Protein AF-A0A1Q7QAJ1-F1 (afdb_monomer_lite)

Radius of gyration: 21.51 Å; chains: 1; bounding box: 58×42×49 Å

Sequence (139 aa):
MSATATLAPTVADSIVSSRLLIMQSKRLLLASVERRFRLHGEDSLRERSDHLRHETARAHQTYRSAVLTWGRSTSHEFRIMVYGSLVNMAEHLVLDLRRTIGGLPSGDQFEMATDVEMLEGFIEEWRRNTRPIATSAVA

Foldseek 3Di:
DDDPPPPDQDPLNVQLVVLVVQLVVLVVVLVVLVVVCVVPVDPVSVVVNVVSVVVNVVSVVSSLVSCCPRNDPPDLVSLLSVLVVLLVVLVVVLVVLVVCLVVDDPVVNVVSVVVSVVSVVSSVVSVVSNDPPPPPPDD

Secondary structure (DSSP, 8-state):
------PPPPHHHHHHHHHHHHHHHHHHHHHHHHHHHHHH--HHHHHHHHHHHHHHHHHHHHHHHHHHHHS-TTSHHHHHHHHHHHHHHHHHHHHHHHHHHTTS-HHHHHHHHHHHHHHHHHHHHHHHHHS--------

Structure (mmCIF, N/CA/C/O backbone):
data_AF-A0A1Q7QAJ1-F1
#
_entry.id   AF-A0A1Q7QAJ1-F1
#
loop_
_atom_site.group_PDB
_atom_site.id
_atom_site.type_symbol
_atom_site.label_atom_id
_atom_site.label_alt_id
_atom_site.label_comp_id
_atom_site.label_asym_id
_atom_site.label_entity_id
_atom_site.label_seq_id
_atom_site.pdbx_PDB_ins_code
_atom_site.Cartn_x
_atom_site.Cartn_y
_atom_site.Cartn_z
_atom_site.occupancy
_atom_site.B_iso_or_equiv
_atom_site.auth_seq_id
_atom_site.auth_comp_id
_atom_site.auth_asym_id
_atom_site.auth_atom_id
_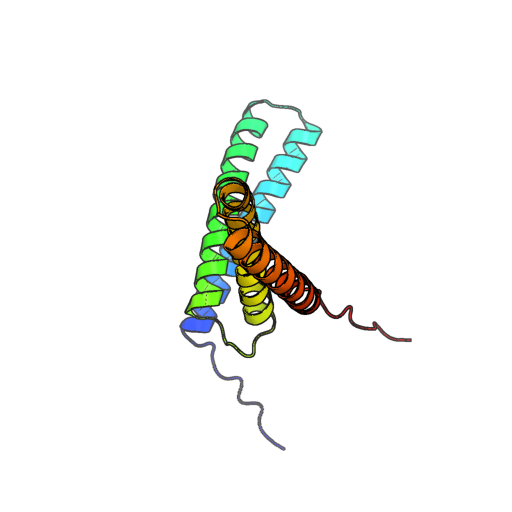atom_site.pdbx_PDB_model_num
ATOM 1 N N . MET A 1 1 ? 32.024 -23.678 21.973 1.00 36.03 1 MET A N 1
ATOM 2 C CA . MET A 1 1 ? 32.039 -23.504 20.504 1.00 36.03 1 MET A CA 1
ATOM 3 C C . MET A 1 1 ? 30.691 -23.967 19.976 1.00 36.03 1 MET A C 1
ATOM 5 O O . MET A 1 1 ? 30.515 -25.156 19.751 1.00 36.03 1 MET A O 1
ATOM 9 N N . SER A 1 2 ? 29.710 -23.067 19.890 1.00 37.16 2 SER A N 1
ATOM 10 C CA . SER A 1 2 ? 28.372 -23.416 19.398 1.00 37.16 2 SER A CA 1
ATOM 11 C C . SER A 1 2 ? 28.328 -23.194 17.895 1.00 37.16 2 SER A C 1
ATOM 13 O O . SER A 1 2 ? 28.546 -22.078 17.428 1.00 37.16 2 SER A O 1
ATOM 15 N N . ALA A 1 3 ? 28.100 -24.272 17.150 1.00 43.91 3 ALA A N 1
ATOM 16 C CA . ALA A 1 3 ? 27.944 -24.243 15.709 1.00 43.91 3 ALA A CA 1
ATOM 17 C C . ALA A 1 3 ? 26.763 -23.335 15.336 1.00 43.91 3 ALA A C 1
ATOM 19 O O . ALA A 1 3 ? 25.622 -23.589 15.721 1.00 43.91 3 ALA A O 1
ATOM 20 N N . THR A 1 4 ? 27.032 -22.274 14.580 1.00 46.28 4 THR A N 1
ATOM 21 C CA . THR A 1 4 ? 26.007 -21.533 13.847 1.00 46.28 4 THR A CA 1
ATOM 22 C C . THR A 1 4 ? 25.452 -22.460 12.776 1.00 46.28 4 THR A C 1
ATOM 24 O O . THR A 1 4 ? 25.986 -22.534 11.671 1.00 46.28 4 THR A O 1
ATOM 27 N N . ALA A 1 5 ? 24.406 -23.212 13.115 1.00 50.41 5 ALA A N 1
ATOM 28 C CA . ALA A 1 5 ? 23.600 -23.905 12.129 1.00 50.41 5 ALA A CA 1
ATOM 29 C C . ALA A 1 5 ? 22.981 -22.837 11.223 1.00 50.41 5 ALA A C 1
ATOM 31 O O . ALA A 1 5 ? 22.031 -22.151 11.603 1.00 50.41 5 ALA A O 1
ATOM 32 N N . THR A 1 6 ? 23.558 -22.647 10.040 1.00 52.91 6 THR A N 1
ATOM 33 C CA . THR A 1 6 ? 22.937 -21.874 8.970 1.00 52.91 6 THR A CA 1
ATOM 34 C C . THR A 1 6 ? 21.710 -22.665 8.529 1.00 52.91 6 THR A C 1
ATOM 36 O O . THR A 1 6 ? 21.792 -23.546 7.679 1.00 52.91 6 THR A O 1
ATOM 39 N N . LEU A 1 7 ? 20.583 -22.432 9.204 1.00 64.38 7 LEU A N 1
ATOM 40 C CA . LEU A 1 7 ? 19.303 -23.031 8.849 1.00 64.38 7 LEU A CA 1
ATOM 41 C C . LEU A 1 7 ? 19.000 -22.644 7.401 1.00 64.38 7 LEU A C 1
ATOM 43 O O . LEU A 1 7 ? 18.987 -21.457 7.066 1.00 64.38 7 LEU A O 1
ATOM 47 N N . ALA A 1 8 ? 18.796 -23.650 6.551 1.00 69.94 8 ALA A N 1
ATOM 48 C CA . ALA A 1 8 ? 18.384 -23.445 5.171 1.00 69.94 8 ALA A CA 1
ATOM 49 C C . ALA A 1 8 ? 17.138 -22.535 5.122 1.00 69.94 8 ALA A C 1
ATOM 51 O O . ALA A 1 8 ? 16.284 -22.625 6.014 1.00 69.94 8 ALA A O 1
ATOM 52 N N . PRO A 1 9 ? 17.025 -21.651 4.113 1.00 74.94 9 PRO A N 1
ATOM 53 C CA . PRO A 1 9 ? 15.889 -20.749 4.005 1.00 74.94 9 PRO A CA 1
ATOM 54 C C . PRO A 1 9 ? 14.599 -21.559 3.912 1.00 74.94 9 PRO A C 1
ATOM 56 O O . PRO A 1 9 ? 14.497 -22.519 3.146 1.00 74.94 9 PRO A O 1
ATOM 59 N N . THR A 1 10 ? 13.600 -21.171 4.699 1.00 87.31 10 THR A N 1
ATOM 60 C CA . THR A 1 10 ? 12.285 -21.803 4.616 1.00 87.31 10 THR A CA 1
ATOM 61 C C . THR A 1 10 ? 11.618 -21.452 3.282 1.00 87.31 10 THR A C 1
ATOM 63 O O . THR A 1 10 ? 11.997 -20.493 2.597 1.00 87.31 10 THR A O 1
ATOM 66 N N . VAL A 1 11 ? 10.574 -22.199 2.911 1.00 89.88 11 VAL A N 1
ATOM 67 C CA . VAL A 1 11 ? 9.726 -21.848 1.757 1.00 89.88 11 VAL A CA 1
ATOM 68 C C . VAL A 1 11 ? 9.175 -20.423 1.912 1.00 89.88 11 VAL A C 1
ATOM 70 O O . VAL A 1 11 ? 9.168 -19.661 0.949 1.00 89.88 11 VAL A O 1
ATOM 73 N N . ALA A 1 12 ? 8.807 -20.030 3.136 1.00 89.12 12 ALA A N 1
ATOM 74 C CA . ALA A 1 12 ? 8.346 -18.682 3.461 1.00 89.12 12 ALA A CA 1
ATOM 75 C C . ALA A 1 12 ? 9.419 -17.611 3.180 1.00 89.12 12 ALA A C 1
ATOM 77 O O . ALA A 1 12 ? 9.147 -16.637 2.475 1.00 89.12 12 ALA A O 1
ATOM 78 N N . ASP A 1 13 ? 10.657 -17.828 3.642 1.00 88.06 13 ASP A N 1
ATOM 79 C CA . ASP A 1 13 ? 11.775 -16.903 3.395 1.00 88.06 13 ASP A CA 1
ATOM 80 C C . ASP A 1 13 ? 12.078 -16.778 1.891 1.00 88.06 13 ASP A C 1
ATOM 82 O O . ASP A 1 13 ? 12.377 -15.689 1.391 1.00 88.06 13 ASP A O 1
ATOM 86 N N . SER A 1 14 ? 11.949 -17.884 1.152 1.00 92.44 14 SER A N 1
ATOM 87 C CA . SER A 1 14 ? 12.145 -17.928 -0.301 1.00 92.44 14 SER A CA 1
ATOM 88 C C . SER A 1 14 ? 11.059 -17.157 -1.055 1.00 92.44 14 SER A C 1
ATOM 90 O O . SER A 1 14 ? 11.370 -16.440 -2.010 1.00 92.44 14 SER A O 1
ATOM 92 N N . ILE A 1 15 ? 9.796 -17.243 -0.620 1.00 93.50 15 ILE A N 1
ATOM 93 C CA . ILE A 1 15 ? 8.682 -16.468 -1.188 1.00 93.50 15 ILE A CA 1
ATOM 94 C C . ILE A 1 15 ? 8.937 -14.973 -0.999 1.00 93.50 15 ILE A C 1
ATOM 96 O O . ILE A 1 15 ? 8.912 -14.223 -1.979 1.00 93.50 15 ILE A O 1
ATOM 100 N N . VAL A 1 16 ? 9.218 -14.539 0.234 1.00 93.19 16 VAL A N 1
ATOM 101 C CA . VAL A 1 16 ? 9.455 -13.121 0.552 1.00 93.19 16 VAL A CA 1
ATOM 102 C C . VAL A 1 16 ? 10.644 -12.585 -0.246 1.00 93.19 16 VAL A C 1
ATOM 104 O O . VAL A 1 16 ? 10.513 -11.575 -0.942 1.00 93.19 16 VAL A O 1
ATOM 107 N N . SER A 1 17 ? 11.762 -13.316 -0.247 1.00 93.06 17 SER A N 1
ATOM 108 C CA . SER A 1 17 ? 12.981 -12.938 -0.972 1.00 93.06 17 SER A CA 1
ATOM 109 C C . SER A 1 17 ? 12.758 -12.854 -2.485 1.00 93.06 17 SER A C 1
ATOM 111 O O . SER A 1 17 ? 13.186 -11.899 -3.131 1.00 93.06 17 SER A O 1
ATOM 113 N N . SER A 1 18 ? 12.017 -13.800 -3.067 1.00 96.25 18 SER A N 1
ATOM 114 C CA . SER A 1 18 ? 11.682 -13.770 -4.496 1.00 96.25 18 SER A CA 1
ATOM 115 C C . SER A 1 18 ? 10.837 -12.545 -4.859 1.00 96.25 18 SER A C 1
ATOM 117 O O . SER A 1 18 ? 11.077 -11.903 -5.883 1.00 96.25 18 SER A O 1
ATOM 119 N N . ARG A 1 19 ? 9.856 -12.173 -4.024 1.00 95.88 19 ARG A N 1
ATOM 120 C CA . ARG A 1 19 ? 9.033 -10.973 -4.259 1.00 95.88 19 ARG A CA 1
ATOM 121 C C . ARG A 1 19 ? 9.823 -9.678 -4.084 1.00 95.88 19 ARG A C 1
ATOM 123 O O . ARG A 1 19 ? 9.620 -8.753 -4.871 1.00 95.88 19 ARG A O 1
ATOM 130 N N . LEU A 1 20 ? 10.749 -9.637 -3.126 1.00 94.88 20 LEU A N 1
ATOM 131 C CA . LEU A 1 20 ? 11.687 -8.529 -2.947 1.00 94.88 20 LEU A CA 1
ATOM 132 C C . LEU A 1 20 ? 12.523 -8.304 -4.214 1.00 94.88 20 LEU A C 1
ATOM 134 O O . LEU A 1 20 ? 12.562 -7.185 -4.727 1.00 94.88 20 LEU A O 1
ATOM 138 N N . LEU A 1 21 ? 13.118 -9.366 -4.765 1.00 97.25 2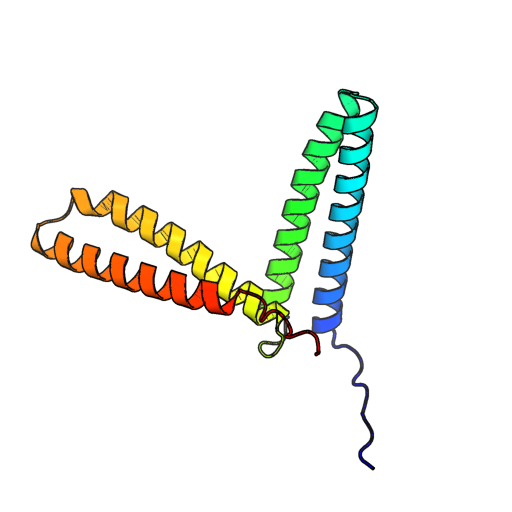1 LEU A N 1
ATOM 139 C CA . LEU A 1 21 ? 13.935 -9.291 -5.982 1.00 97.25 21 LEU A CA 1
ATOM 140 C C . LEU A 1 21 ? 13.136 -8.803 -7.197 1.00 97.25 21 LEU A C 1
ATOM 142 O O . LEU A 1 21 ? 13.612 -7.950 -7.946 1.00 97.25 21 LEU A O 1
ATOM 146 N N . ILE A 1 22 ? 11.902 -9.285 -7.377 1.00 97.62 22 ILE A N 1
ATOM 147 C CA . ILE A 1 22 ? 11.020 -8.822 -8.462 1.00 97.62 22 ILE A CA 1
ATOM 148 C C . ILE A 1 22 ? 10.731 -7.322 -8.319 1.00 97.62 22 ILE A C 1
ATOM 150 O O . ILE A 1 22 ? 10.848 -6.571 -9.289 1.00 97.62 22 ILE A O 1
ATOM 154 N N . MET A 1 23 ? 10.387 -6.866 -7.113 1.00 97.38 23 MET A N 1
ATOM 155 C CA . MET A 1 23 ? 10.118 -5.452 -6.842 1.00 97.38 23 MET A CA 1
ATOM 156 C C . MET A 1 23 ? 11.358 -4.580 -7.081 1.00 97.38 23 MET A C 1
ATOM 158 O O . MET A 1 23 ? 11.255 -3.541 -7.736 1.00 97.38 23 MET A O 1
ATOM 162 N N . GLN A 1 24 ? 12.539 -5.017 -6.636 1.00 97.06 24 GLN A N 1
ATOM 163 C CA . GLN A 1 24 ? 13.802 -4.316 -6.887 1.00 97.06 24 GLN A CA 1
ATOM 164 C C . GLN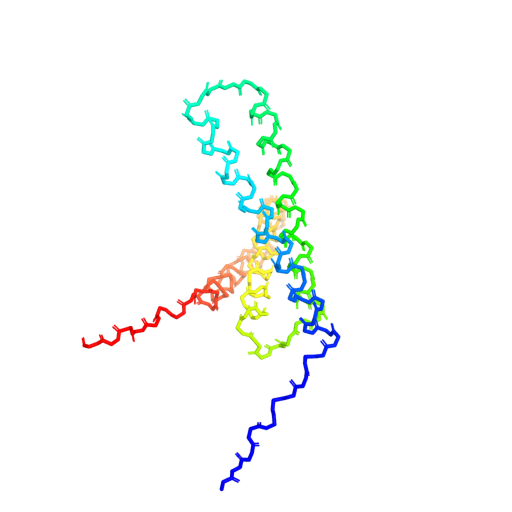 A 1 24 ? 14.143 -4.255 -8.382 1.00 97.06 24 GLN A C 1
ATOM 166 O O . GLN A 1 24 ? 14.514 -3.192 -8.879 1.00 97.06 24 GLN A O 1
ATOM 171 N N . SER A 1 25 ? 13.947 -5.350 -9.121 1.00 98.12 25 SER A N 1
ATOM 172 C CA . SER A 1 25 ? 14.142 -5.393 -10.575 1.00 98.12 25 SER A CA 1
ATOM 173 C C . SER A 1 25 ? 13.246 -4.381 -11.298 1.00 98.12 25 SER A C 1
ATOM 175 O O . SER A 1 25 ? 13.733 -3.593 -12.110 1.00 98.12 25 SER A O 1
ATOM 177 N N . LYS A 1 26 ? 11.953 -4.319 -10.951 1.00 98.00 26 LYS A N 1
ATOM 178 C CA . LYS A 1 26 ? 11.013 -3.346 -11.535 1.00 98.00 26 LYS A CA 1
ATOM 179 C C . LYS A 1 26 ? 11.407 -1.898 -11.228 1.00 98.00 26 LYS A C 1
ATOM 181 O O . LYS A 1 26 ? 11.411 -1.074 -12.140 1.00 98.00 26 LYS A O 1
ATOM 186 N N . ARG A 1 27 ? 11.845 -1.604 -9.997 1.00 96.69 27 ARG A N 1
ATOM 187 C CA . ARG A 1 27 ? 12.370 -0.275 -9.623 1.00 96.69 27 ARG A CA 1
ATOM 188 C C . ARG A 1 27 ? 13.591 0.126 -10.448 1.00 96.69 27 ARG A C 1
ATOM 190 O O . ARG A 1 27 ? 13.675 1.271 -10.882 1.00 96.69 27 ARG A O 1
ATOM 197 N N . LEU A 1 28 ? 14.523 -0.800 -10.676 1.00 97.81 28 LEU A N 1
ATOM 198 C CA . LEU A 1 28 ? 15.708 -0.546 -11.501 1.00 97.81 28 LEU A CA 1
ATOM 199 C C . LEU A 1 28 ? 15.331 -0.268 -12.961 1.00 97.81 28 LEU A C 1
ATOM 201 O O . LEU A 1 28 ? 15.863 0.664 -13.566 1.00 97.81 28 LEU A O 1
ATOM 205 N N . LEU A 1 29 ? 14.387 -1.032 -13.519 1.00 96.94 29 LEU A N 1
ATOM 206 C CA . LEU A 1 29 ? 13.878 -0.804 -14.873 1.00 96.94 29 LEU A CA 1
ATOM 207 C C . LEU A 1 29 ? 13.199 0.563 -15.003 1.00 96.94 29 LEU A C 1
ATOM 209 O O . LEU A 1 29 ? 13.494 1.289 -15.954 1.00 96.94 29 LEU A O 1
ATOM 213 N N . LEU A 1 30 ? 12.352 0.938 -14.040 1.00 96.88 30 LEU A N 1
ATOM 214 C CA . LEU A 1 30 ? 11.713 2.253 -14.003 1.00 96.88 30 LEU A CA 1
ATOM 215 C C . LEU A 1 30 ? 12.756 3.374 -13.952 1.00 96.88 30 LEU A C 1
ATOM 217 O O . LEU A 1 30 ? 12.745 4.253 -14.807 1.00 96.88 30 LEU A O 1
ATOM 221 N N . ALA A 1 31 ? 13.709 3.303 -13.019 1.00 95.81 31 ALA A N 1
ATOM 222 C CA . ALA A 1 31 ? 14.757 4.313 -12.879 1.00 95.81 31 ALA A CA 1
ATOM 223 C C . ALA A 1 31 ? 15.602 4.462 -14.157 1.00 95.81 31 ALA A C 1
ATOM 225 O O . ALA A 1 31 ? 15.989 5.572 -14.531 1.00 95.81 31 ALA A O 1
ATOM 226 N N . SER A 1 32 ? 15.869 3.350 -14.848 1.00 95.56 32 SER A N 1
ATOM 227 C CA . SER A 1 32 ? 16.572 3.341 -16.132 1.00 95.56 32 SER A CA 1
ATOM 228 C C . SER A 1 32 ? 15.774 4.055 -17.228 1.00 95.56 32 SER A C 1
ATOM 230 O O . SER A 1 32 ? 16.322 4.912 -17.924 1.00 95.56 32 SER A O 1
ATOM 232 N N . VAL A 1 33 ? 14.476 3.763 -17.360 1.00 94.75 33 VAL A N 1
ATOM 233 C CA . VAL A 1 33 ? 13.605 4.410 -18.357 1.00 94.75 33 VAL A CA 1
ATOM 234 C C . VAL A 1 33 ? 13.399 5.887 -18.041 1.00 94.75 33 VAL A C 1
ATOM 236 O O . VAL A 1 33 ? 13.561 6.715 -18.932 1.00 94.75 33 VAL A O 1
ATOM 239 N N . GLU A 1 34 ? 13.147 6.248 -16.785 1.00 93.81 34 GLU A N 1
ATOM 240 C CA . GLU A 1 34 ? 13.017 7.648 -16.369 1.00 93.81 34 GLU A CA 1
ATOM 241 C C . GLU A 1 34 ? 14.300 8.438 -16.629 1.00 93.81 34 GLU A C 1
ATOM 243 O O . GLU A 1 34 ? 14.247 9.587 -17.069 1.00 93.81 34 GLU A O 1
ATOM 248 N N . ARG A 1 35 ? 15.472 7.828 -16.408 1.00 93.69 35 ARG A N 1
ATOM 249 C CA . ARG A 1 35 ? 16.754 8.450 -16.752 1.00 93.69 35 ARG A CA 1
ATOM 250 C C . ARG A 1 35 ? 16.876 8.694 -18.252 1.00 93.69 35 ARG A C 1
ATOM 252 O O . ARG A 1 35 ? 17.307 9.776 -18.634 1.00 93.69 35 ARG A O 1
ATOM 259 N N . ARG A 1 36 ? 16.511 7.724 -19.092 1.00 92.50 36 ARG A N 1
ATOM 260 C CA . ARG A 1 36 ? 16.546 7.885 -20.556 1.00 92.50 36 ARG A CA 1
ATOM 261 C C . ARG A 1 36 ? 15.555 8.941 -21.031 1.00 92.50 36 ARG A C 1
ATOM 263 O O . ARG A 1 36 ? 15.926 9.770 -21.851 1.00 92.50 36 ARG A O 1
ATOM 270 N N . PHE A 1 37 ? 14.348 8.963 -20.470 1.00 91.25 37 PHE A N 1
ATOM 271 C CA . PHE A 1 37 ? 13.347 9.982 -20.777 1.00 91.25 37 PHE A CA 1
ATOM 272 C C . PHE A 1 37 ? 13.869 11.389 -20.473 1.00 91.25 37 PHE A C 1
ATOM 274 O O . PHE A 1 37 ? 13.781 12.263 -21.324 1.00 91.25 37 PHE A O 1
ATOM 281 N N . ARG A 1 38 ? 14.511 11.594 -19.312 1.00 89.75 38 ARG A N 1
ATOM 282 C CA . ARG A 1 38 ? 15.135 12.887 -18.972 1.00 89.75 38 ARG A CA 1
ATOM 283 C C . ARG A 1 38 ? 16.232 13.325 -19.948 1.00 89.75 38 ARG A C 1
ATOM 285 O O . ARG A 1 38 ? 16.479 14.518 -20.052 1.00 89.75 38 ARG A O 1
ATOM 292 N N . LEU A 1 39 ? 16.912 12.384 -20.605 1.00 91.31 39 LEU A N 1
ATOM 293 C CA . LEU A 1 39 ? 18.019 12.678 -21.520 1.00 91.31 39 LEU A CA 1
ATOM 294 C C . LEU A 1 39 ? 17.567 12.889 -22.970 1.00 91.31 39 LEU A C 1
ATOM 296 O O . LEU A 1 39 ? 18.186 13.680 -23.673 1.00 91.31 39 LEU A O 1
ATOM 300 N N . HIS A 1 40 ? 16.526 12.183 -23.416 1.00 88.00 40 HIS A N 1
ATOM 301 C CA . HIS A 1 40 ? 16.135 12.141 -24.831 1.00 88.00 40 HIS A CA 1
ATOM 302 C C . HIS A 1 40 ? 14.733 12.699 -25.116 1.00 88.00 40 HIS A C 1
ATOM 304 O O . HIS A 1 40 ? 14.449 13.043 -26.256 1.00 88.00 40 HIS A O 1
ATOM 310 N N . GLY A 1 41 ? 13.865 12.829 -24.107 1.00 80.81 41 GLY A N 1
ATOM 311 C CA . GLY A 1 41 ? 12.568 13.508 -24.226 1.00 80.81 41 GLY A CA 1
ATOM 312 C C . GLY A 1 41 ? 11.516 12.817 -25.104 1.00 80.81 41 GLY A C 1
ATOM 313 O O . GLY A 1 41 ? 10.531 13.452 -25.454 1.00 80.81 41 GLY A O 1
ATOM 314 N N . GLU A 1 42 ? 11.701 11.547 -25.469 1.00 87.06 42 GLU A N 1
ATOM 315 C CA . GLU A 1 42 ? 10.795 10.834 -26.382 1.00 87.06 42 GLU A CA 1
ATOM 316 C C . GLU A 1 42 ? 9.460 10.441 -25.717 1.00 87.06 42 GLU A C 1
ATOM 318 O O . GLU A 1 42 ? 9.445 9.861 -24.627 1.00 87.06 42 GLU A O 1
ATOM 323 N N . ASP A 1 43 ? 8.335 10.663 -26.405 1.00 82.50 43 ASP A N 1
ATOM 324 C CA . ASP A 1 43 ? 6.991 10.319 -25.905 1.00 82.50 43 ASP A CA 1
ATOM 325 C C . ASP A 1 43 ? 6.802 8.809 -25.667 1.00 82.50 43 ASP A C 1
ATOM 327 O O . ASP A 1 43 ? 6.160 8.400 -24.698 1.00 82.50 43 ASP A O 1
ATOM 331 N N . SER A 1 44 ? 7.455 7.959 -26.465 1.00 87.06 44 SER A N 1
ATOM 332 C CA . SER A 1 44 ? 7.457 6.498 -26.275 1.00 87.06 44 SER A CA 1
ATOM 333 C C . SER A 1 44 ? 8.057 6.077 -24.921 1.00 87.06 44 SER A C 1
ATOM 335 O O . SER A 1 44 ? 7.646 5.082 -24.314 1.00 87.06 44 SER A O 1
ATOM 337 N N . LEU A 1 45 ? 9.019 6.849 -24.400 1.00 88.94 45 LEU A N 1
ATOM 338 C CA . LEU A 1 45 ? 9.623 6.622 -23.089 1.00 88.94 45 LEU A CA 1
ATOM 339 C C . LEU A 1 45 ? 8.709 7.096 -21.958 1.00 88.94 45 LEU A C 1
ATOM 341 O O . LEU A 1 45 ? 8.775 6.532 -20.863 1.00 88.94 45 LEU A O 1
ATOM 345 N N . ARG A 1 46 ? 7.844 8.085 -22.212 1.00 89.25 46 ARG A N 1
ATOM 346 C CA . ARG A 1 46 ? 6.835 8.547 -21.253 1.00 89.25 46 ARG A CA 1
ATOM 347 C C . ARG A 1 46 ? 5.800 7.462 -20.988 1.00 89.25 46 ARG A C 1
ATOM 349 O O . ARG A 1 46 ? 5.646 7.054 -19.840 1.00 89.25 46 ARG A O 1
ATOM 356 N N . GLU A 1 47 ? 5.181 6.928 -22.038 1.00 91.38 47 GLU A N 1
ATOM 357 C CA . GLU A 1 47 ? 4.201 5.838 -21.921 1.00 91.38 47 GLU A CA 1
ATOM 358 C C . GLU A 1 47 ? 4.810 4.605 -21.242 1.00 91.38 47 GLU A C 1
ATOM 360 O O . GLU A 1 47 ? 4.222 4.006 -20.337 1.00 91.38 47 GLU A O 1
ATOM 365 N N . ARG A 1 48 ? 6.048 4.258 -21.615 1.00 92.00 48 ARG A N 1
ATOM 366 C CA . ARG A 1 48 ? 6.785 3.155 -20.991 1.00 92.00 48 ARG A CA 1
ATOM 367 C C . ARG A 1 48 ? 7.091 3.407 -19.515 1.00 92.00 48 ARG A C 1
ATOM 369 O O . ARG A 1 48 ? 7.033 2.470 -18.719 1.00 92.00 48 ARG A O 1
ATOM 376 N N . SER A 1 49 ? 7.438 4.639 -19.148 1.00 93.94 49 SER A N 1
ATOM 377 C CA . SER A 1 49 ? 7.652 5.037 -17.755 1.00 93.94 49 SER A CA 1
ATOM 378 C C . SER A 1 49 ? 6.368 4.874 -16.947 1.00 93.94 49 SER A C 1
ATOM 380 O O . SER A 1 49 ? 6.381 4.236 -15.895 1.00 93.94 49 SER A O 1
ATOM 382 N N . ASP A 1 50 ? 5.240 5.351 -17.472 1.00 93.62 50 ASP A N 1
ATOM 383 C CA . ASP A 1 50 ? 3.947 5.239 -16.801 1.00 93.62 50 ASP A CA 1
ATOM 384 C C . ASP A 1 50 ? 3.523 3.777 -16.635 1.00 93.62 50 ASP A C 1
ATOM 386 O O . ASP A 1 50 ? 3.111 3.378 -15.544 1.00 93.62 50 ASP A O 1
ATOM 390 N N . HIS A 1 51 ? 3.723 2.928 -17.646 1.00 95.06 51 HIS A N 1
ATOM 391 C CA . HIS A 1 51 ? 3.518 1.486 -17.502 1.00 95.06 51 HIS A CA 1
ATOM 392 C C . HIS A 1 51 ? 4.395 0.884 -16.389 1.00 95.06 51 HIS A C 1
ATOM 394 O O . HIS A 1 51 ? 3.894 0.193 -15.498 1.00 95.06 51 HIS A O 1
ATOM 400 N N . LEU A 1 52 ? 5.696 1.193 -16.381 1.00 95.69 52 LEU A N 1
ATOM 401 C CA . LEU A 1 52 ? 6.633 0.691 -15.372 1.00 95.69 52 LEU A CA 1
ATOM 402 C C . LEU A 1 52 ? 6.331 1.207 -13.960 1.00 95.69 52 LEU A C 1
ATOM 404 O O . LEU A 1 52 ? 6.601 0.491 -12.993 1.00 95.69 52 LEU A O 1
ATOM 408 N N . ARG A 1 53 ? 5.743 2.400 -13.809 1.00 95.88 53 ARG A N 1
ATOM 409 C CA . ARG A 1 53 ? 5.244 2.900 -12.516 1.00 95.88 53 ARG A CA 1
ATOM 410 C C . ARG A 1 53 ? 4.134 2.009 -11.977 1.00 95.88 53 ARG A C 1
ATOM 412 O O . ARG A 1 53 ? 4.219 1.577 -10.828 1.00 95.88 53 ARG A O 1
ATOM 419 N N . HIS A 1 54 ? 3.155 1.659 -12.812 1.00 97.06 54 HIS A N 1
ATOM 420 C CA . HIS A 1 54 ? 2.078 0.741 -12.430 1.00 97.06 54 HIS A CA 1
ATOM 421 C C . HIS A 1 54 ? 2.613 -0.656 -12.089 1.00 97.06 54 HIS A C 1
ATOM 423 O O . HIS A 1 54 ? 2.234 -1.233 -11.067 1.00 97.06 54 HIS A O 1
ATOM 429 N N . GLU A 1 55 ? 3.529 -1.197 -12.897 1.00 97.25 55 GLU A N 1
ATOM 430 C CA . GLU A 1 55 ? 4.155 -2.494 -12.615 1.00 97.25 55 GLU A CA 1
ATOM 431 C C . GLU A 1 55 ? 4.964 -2.479 -11.313 1.00 97.25 55 GLU A C 1
ATOM 433 O O . GLU A 1 55 ? 4.893 -3.425 -10.526 1.00 97.25 55 GLU A O 1
ATOM 438 N N . THR A 1 56 ? 5.708 -1.402 -11.058 1.00 96.81 56 THR A N 1
ATOM 439 C CA . THR A 1 56 ? 6.495 -1.229 -9.832 1.00 96.81 56 THR A CA 1
ATOM 440 C C . THR A 1 56 ? 5.589 -1.128 -8.609 1.00 96.81 56 THR A C 1
ATOM 442 O O . THR A 1 56 ? 5.851 -1.794 -7.607 1.00 96.81 56 THR A O 1
ATOM 445 N N . ALA A 1 57 ? 4.495 -0.366 -8.694 1.00 95.69 57 ALA A N 1
ATOM 446 C CA . ALA A 1 57 ? 3.503 -0.265 -7.625 1.00 95.69 57 ALA A CA 1
ATOM 447 C C . ALA A 1 57 ? 2.865 -1.630 -7.320 1.00 95.69 57 ALA A C 1
ATOM 449 O O . ALA A 1 57 ? 2.806 -2.048 -6.162 1.00 95.69 57 ALA A O 1
ATOM 450 N N . ARG A 1 58 ? 2.477 -2.386 -8.356 1.00 97.00 58 ARG A N 1
ATOM 451 C CA . ARG A 1 58 ? 1.939 -3.748 -8.207 1.00 97.00 58 ARG A CA 1
ATOM 452 C C . ARG A 1 58 ? 2.956 -4.707 -7.584 1.00 97.00 58 ARG A C 1
ATOM 454 O O . ARG A 1 58 ? 2.601 -5.487 -6.698 1.00 97.00 58 ARG A O 1
ATOM 461 N N . ALA A 1 59 ? 4.214 -4.660 -8.023 1.00 96.50 59 ALA A N 1
ATOM 462 C CA . ALA A 1 59 ? 5.279 -5.496 -7.475 1.00 96.50 59 ALA A CA 1
ATOM 463 C C . ALA A 1 59 ? 5.554 -5.158 -6.002 1.00 96.50 59 ALA A C 1
ATOM 465 O O . ALA A 1 59 ? 5.701 -6.065 -5.184 1.00 96.50 59 ALA A O 1
ATOM 466 N N . HIS A 1 60 ? 5.547 -3.870 -5.649 1.00 94.94 60 HIS A N 1
ATOM 467 C CA . HIS A 1 60 ? 5.678 -3.417 -4.268 1.00 94.94 60 HIS A CA 1
ATOM 468 C C . HIS A 1 60 ? 4.526 -3.911 -3.390 1.00 94.94 60 HIS A C 1
ATOM 470 O O . HIS A 1 60 ? 4.779 -4.473 -2.326 1.00 94.94 60 HIS A O 1
ATOM 476 N N . GLN A 1 61 ? 3.282 -3.806 -3.863 1.00 94.38 61 GLN A N 1
ATOM 477 C CA . GLN A 1 61 ? 2.117 -4.321 -3.141 1.00 94.38 61 GLN A CA 1
ATOM 478 C C . GLN A 1 61 ? 2.177 -5.843 -2.950 1.00 94.38 61 GLN A C 1
ATOM 480 O O . GLN A 1 61 ? 1.889 -6.348 -1.866 1.00 94.38 61 GLN A O 1
ATOM 485 N N . THR A 1 62 ? 2.600 -6.580 -3.980 1.00 95.94 62 THR A N 1
ATOM 486 C CA . THR A 1 62 ? 2.753 -8.044 -3.915 1.00 95.94 62 THR A CA 1
ATOM 487 C C . THR A 1 62 ? 3.815 -8.447 -2.895 1.00 95.94 62 THR A C 1
ATOM 489 O O . THR A 1 62 ? 3.621 -9.384 -2.124 1.00 95.94 62 THR A O 1
ATOM 492 N N . TYR A 1 63 ? 4.937 -7.729 -2.868 1.00 94.81 63 TYR A N 1
ATOM 493 C CA . TY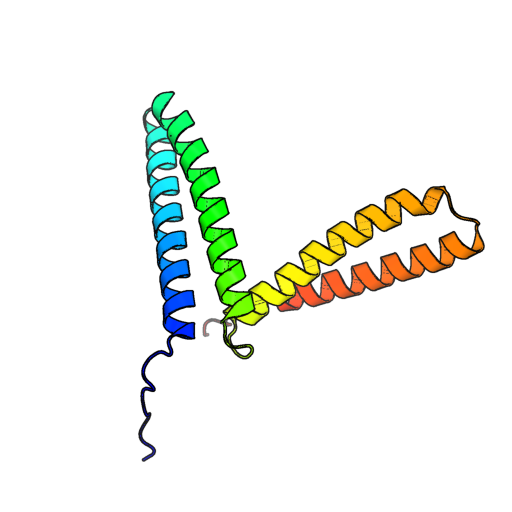R A 1 63 ? 5.989 -7.932 -1.882 1.00 94.81 63 TYR A CA 1
ATOM 494 C C . TYR A 1 63 ? 5.516 -7.607 -0.462 1.00 94.81 63 TYR A C 1
ATOM 496 O O . TYR A 1 63 ? 5.677 -8.441 0.424 1.00 94.81 63 TYR A O 1
ATOM 504 N N . ARG A 1 64 ? 4.851 -6.466 -0.250 1.00 93.56 64 ARG A N 1
ATOM 505 C CA . ARG A 1 64 ? 4.266 -6.106 1.050 1.00 93.56 64 ARG A CA 1
ATOM 506 C C . ARG A 1 64 ? 3.301 -7.177 1.553 1.00 93.56 64 ARG A C 1
ATOM 508 O O . ARG A 1 64 ? 3.402 -7.588 2.702 1.00 93.56 64 ARG A O 1
ATOM 515 N N . SER A 1 65 ? 2.407 -7.664 0.692 1.00 94.25 65 SER A N 1
ATOM 516 C CA . SER A 1 65 ? 1.499 -8.765 1.032 1.00 94.25 65 SER A CA 1
ATOM 517 C C . SER A 1 65 ? 2.266 -10.033 1.412 1.00 94.25 65 SER A C 1
ATOM 519 O O . SER A 1 65 ? 1.960 -10.637 2.435 1.00 94.25 65 SER A O 1
ATOM 521 N N . ALA A 1 66 ? 3.308 -10.401 0.662 1.00 93.75 66 ALA A N 1
ATOM 522 C CA . ALA A 1 66 ? 4.137 -11.555 0.996 1.00 93.75 66 ALA A CA 1
ATOM 523 C C . ALA A 1 66 ? 4.828 -11.404 2.361 1.00 93.75 66 ALA A C 1
ATOM 525 O O . ALA A 1 66 ? 4.819 -12.353 3.139 1.00 93.75 66 ALA A O 1
ATOM 526 N N . VAL A 1 67 ? 5.371 -10.223 2.678 1.00 94.06 67 VAL A N 1
ATOM 527 C CA . VAL A 1 67 ? 5.968 -9.937 3.993 1.00 94.06 67 VAL A CA 1
ATOM 528 C C . VAL A 1 67 ? 4.929 -10.075 5.101 1.00 94.06 67 VAL A C 1
ATOM 530 O O . VAL A 1 67 ? 5.194 -10.743 6.090 1.00 94.06 67 VAL A O 1
ATOM 533 N N . LEU A 1 68 ? 3.738 -9.497 4.947 1.00 92.69 68 LEU A N 1
ATOM 534 C CA . LEU A 1 68 ? 2.705 -9.550 5.986 1.00 92.69 68 LEU A CA 1
ATOM 535 C C . LEU A 1 68 ? 2.126 -10.957 6.191 1.00 92.69 68 LEU A C 1
ATOM 537 O O . LEU A 1 68 ? 1.721 -11.286 7.301 1.00 92.69 68 LEU A O 1
ATOM 541 N N . THR A 1 69 ? 2.089 -11.788 5.148 1.00 93.81 69 THR A N 1
ATOM 542 C CA . THR A 1 69 ? 1.535 -13.149 5.229 1.00 93.81 69 THR A CA 1
ATOM 543 C C . THR A 1 69 ? 2.576 -14.198 5.633 1.00 93.81 69 THR A C 1
ATOM 545 O O . THR A 1 69 ? 2.247 -15.122 6.369 1.00 93.81 69 THR A O 1
ATOM 548 N N . TRP A 1 70 ? 3.819 -14.081 5.159 1.00 92.38 70 TRP A N 1
ATOM 549 C CA . TRP A 1 70 ? 4.854 -15.120 5.301 1.00 92.38 70 TRP A CA 1
ATOM 550 C C . TRP A 1 70 ? 6.113 -14.637 6.030 1.00 92.38 70 TRP A C 1
ATOM 552 O O . TRP A 1 70 ? 7.000 -15.437 6.324 1.00 92.38 70 TRP A O 1
ATOM 562 N N . GLY A 1 71 ? 6.235 -13.337 6.296 1.00 89.00 71 GLY A N 1
ATOM 563 C CA . GLY A 1 71 ? 7.394 -12.762 6.965 1.00 89.00 71 GLY A CA 1
ATOM 564 C C . GLY A 1 71 ? 7.456 -13.129 8.445 1.00 89.00 71 GLY A C 1
ATOM 565 O O . GLY A 1 71 ? 6.450 -13.357 9.115 1.00 89.00 71 GLY A O 1
ATOM 566 N N . ARG A 1 72 ? 8.675 -13.161 8.983 1.00 88.75 72 ARG A N 1
ATOM 567 C CA . ARG A 1 72 ? 8.906 -13.432 10.405 1.00 88.75 72 ARG A CA 1
ATOM 568 C C . ARG A 1 72 ? 8.557 -12.191 11.221 1.00 88.75 72 ARG A C 1
ATOM 570 O O . ARG A 1 72 ? 9.134 -11.132 10.972 1.00 88.75 72 ARG A O 1
ATOM 577 N N . SER A 1 73 ? 7.709 -12.328 12.238 1.00 85.88 73 SER A N 1
ATOM 578 C CA . SER A 1 73 ? 7.271 -11.207 13.090 1.00 85.88 73 SER A CA 1
ATOM 579 C C . SER A 1 73 ? 8.413 -10.491 13.819 1.00 85.88 73 SER A C 1
ATOM 581 O O . SER A 1 73 ? 8.342 -9.294 14.090 1.00 85.88 73 SER A O 1
ATOM 583 N N . THR A 1 74 ? 9.504 -11.208 14.088 1.00 85.38 74 THR A N 1
ATOM 584 C CA . THR A 1 74 ? 10.725 -10.670 14.699 1.00 85.38 74 THR A CA 1
ATOM 585 C C . THR A 1 74 ? 11.584 -9.863 13.721 1.00 85.38 74 THR A C 1
ATOM 587 O O . THR A 1 74 ? 12.418 -9.056 14.149 1.00 85.38 74 THR A O 1
ATOM 590 N N . SER A 1 75 ? 11.388 -10.034 12.408 1.00 85.75 75 SER A N 1
ATOM 591 C CA . SER A 1 75 ? 12.163 -9.312 11.400 1.00 85.75 75 SER A CA 1
ATOM 592 C C . SER A 1 75 ? 11.839 -7.817 11.419 1.00 85.75 75 SER A C 1
ATOM 594 O O . SER A 1 75 ? 10.712 -7.385 11.674 1.00 85.75 75 SER A O 1
ATOM 596 N N . HIS A 1 76 ? 12.861 -6.999 11.178 1.00 86.19 76 HIS A N 1
ATOM 597 C CA . HIS A 1 76 ? 12.698 -5.548 11.110 1.00 86.19 76 HIS A CA 1
ATOM 598 C C . HIS A 1 76 ? 11.790 -5.137 9.941 1.00 86.19 76 HIS A C 1
ATOM 600 O O . HIS A 1 76 ? 10.909 -4.298 10.101 1.00 86.19 76 HIS A O 1
ATOM 606 N N . GLU A 1 77 ? 11.961 -5.797 8.798 1.00 86.19 77 GLU A N 1
ATOM 607 C CA . GLU A 1 77 ? 11.165 -5.607 7.587 1.00 86.19 77 GLU A CA 1
ATOM 608 C C . GLU A 1 77 ? 9.668 -5.846 7.824 1.00 86.19 77 GLU A C 1
ATOM 610 O O . GLU A 1 77 ? 8.847 -4.999 7.472 1.00 86.19 77 GLU A O 1
ATOM 615 N N . PHE A 1 78 ? 9.311 -6.949 8.491 1.00 88.75 78 PHE A N 1
ATOM 616 C CA . PHE A 1 78 ? 7.926 -7.224 8.870 1.00 88.75 78 PHE A CA 1
ATOM 617 C C . PHE A 1 78 ? 7.357 -6.123 9.761 1.00 88.75 78 PHE A C 1
ATOM 619 O O . PHE A 1 78 ? 6.275 -5.608 9.486 1.00 88.75 78 PHE A O 1
ATOM 626 N N . ARG A 1 79 ? 8.098 -5.714 10.799 1.00 89.06 79 ARG A N 1
ATOM 627 C CA . ARG A 1 79 ? 7.654 -4.663 11.725 1.00 89.06 79 ARG A CA 1
ATOM 628 C C . ARG A 1 79 ? 7.404 -3.337 11.010 1.00 89.06 79 ARG A C 1
ATOM 630 O O . ARG A 1 79 ? 6.355 -2.739 11.227 1.00 89.06 79 ARG A O 1
ATOM 637 N N . ILE A 1 80 ? 8.304 -2.915 10.118 1.00 89.62 80 ILE A N 1
ATOM 638 C CA . ILE A 1 80 ? 8.105 -1.707 9.300 1.00 89.62 80 ILE A CA 1
ATOM 639 C C . ILE A 1 80 ? 6.822 -1.824 8.468 1.00 89.62 80 ILE A C 1
ATOM 641 O O . ILE A 1 80 ? 6.013 -0.896 8.457 1.00 89.62 80 ILE A O 1
ATOM 645 N N . MET A 1 81 ? 6.609 -2.960 7.795 1.00 89.88 81 MET A N 1
ATOM 646 C CA . MET A 1 81 ? 5.426 -3.162 6.953 1.00 89.88 81 MET A CA 1
ATOM 647 C C . MET A 1 81 ? 4.127 -3.184 7.762 1.00 89.88 81 MET A C 1
ATOM 649 O O . MET A 1 81 ? 3.116 -2.652 7.299 1.00 89.88 81 MET A O 1
ATOM 653 N N . VAL A 1 82 ? 4.134 -3.764 8.964 1.00 90.69 82 VAL A N 1
ATOM 654 C CA . VAL A 1 82 ? 2.970 -3.780 9.861 1.00 90.69 82 VAL A CA 1
ATOM 655 C C . VAL A 1 82 ? 2.652 -2.378 10.359 1.00 90.69 82 VAL A C 1
ATOM 657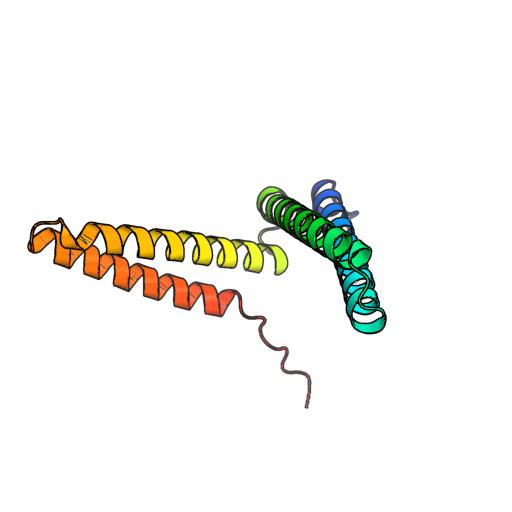 O O . VAL A 1 82 ? 1.539 -1.910 10.132 1.00 90.69 82 VAL A O 1
ATOM 660 N N . TYR A 1 83 ? 3.612 -1.674 10.964 1.00 88.56 83 TYR A N 1
ATOM 661 C CA . TYR A 1 83 ? 3.360 -0.329 11.488 1.00 88.56 83 TYR A CA 1
ATOM 662 C C . TYR A 1 83 ? 2.965 0.648 10.377 1.00 88.56 83 TYR A C 1
ATOM 664 O O . TYR A 1 83 ? 2.012 1.401 10.544 1.00 88.56 83 TYR A O 1
ATOM 672 N N . GLY A 1 84 ? 3.591 0.570 9.199 1.00 89.12 84 GLY A N 1
ATOM 673 C CA . GLY A 1 84 ? 3.165 1.355 8.039 1.00 89.12 84 GLY A CA 1
ATOM 674 C C . GLY A 1 84 ? 1.763 0.986 7.528 1.00 89.12 84 GLY A C 1
ATOM 675 O O . GLY A 1 84 ? 1.075 1.821 6.950 1.00 89.12 84 GLY A O 1
ATOM 676 N N . SER A 1 85 ? 1.302 -0.253 7.731 1.00 89.25 85 SER A N 1
ATOM 677 C CA . SER A 1 85 ? -0.086 -0.647 7.430 1.00 89.25 85 SER A CA 1
ATOM 678 C C . SER A 1 85 ? -1.073 -0.079 8.430 1.00 89.25 85 SER A C 1
ATOM 680 O O . SER A 1 85 ? -2.106 0.434 8.011 1.00 89.25 85 SER A O 1
ATOM 682 N N . LEU A 1 86 ? -0.740 -0.124 9.718 1.00 91.06 86 LEU A N 1
ATOM 683 C CA . LEU A 1 86 ? -1.563 0.453 10.777 1.00 91.06 86 LEU A CA 1
ATOM 684 C C . LEU A 1 86 ? -1.711 1.967 10.606 1.00 91.06 86 LEU A C 1
ATOM 686 O O . LEU A 1 86 ? -2.834 2.457 10.624 1.00 91.06 86 LEU A O 1
ATOM 690 N N . VAL A 1 87 ? -0.611 2.677 10.330 1.00 92.31 87 VAL A N 1
ATOM 691 C CA . VAL A 1 87 ? -0.625 4.120 10.029 1.00 92.31 87 VAL A CA 1
ATOM 692 C C . VAL A 1 87 ? -1.556 4.422 8.859 1.00 92.31 87 VAL A C 1
ATOM 694 O O . VAL A 1 87 ? -2.473 5.220 9.012 1.00 92.31 87 VAL A O 1
ATOM 697 N N . ASN A 1 88 ? -1.384 3.738 7.723 1.00 91.25 88 ASN A N 1
ATOM 698 C CA . ASN A 1 88 ? -2.226 3.981 6.553 1.00 91.25 88 ASN A CA 1
ATOM 699 C C . ASN A 1 88 ? -3.712 3.744 6.863 1.00 91.25 88 ASN A C 1
ATOM 701 O O . ASN A 1 88 ? -4.544 4.567 6.500 1.00 91.25 88 ASN A O 1
ATOM 705 N N . MET A 1 89 ? -4.067 2.632 7.513 1.00 92.88 89 MET A N 1
ATOM 706 C CA . MET A 1 89 ? -5.470 2.333 7.834 1.00 92.88 89 MET A CA 1
ATOM 707 C C . MET A 1 89 ? -6.064 3.360 8.801 1.00 92.88 89 MET A C 1
ATOM 709 O O . MET A 1 89 ? -7.181 3.824 8.586 1.00 92.88 89 MET A O 1
ATOM 713 N N . ALA A 1 90 ? -5.308 3.750 9.826 1.00 92.56 90 ALA A N 1
ATOM 714 C CA . ALA A 1 90 ? -5.741 4.741 10.798 1.00 92.56 90 ALA A CA 1
ATOM 715 C C . ALA A 1 90 ? -5.921 6.130 10.173 1.00 92.56 90 ALA A C 1
ATOM 717 O O . ALA A 1 90 ? -6.908 6.792 10.463 1.00 92.56 90 ALA A O 1
ATOM 718 N N . GLU A 1 91 ? -5.044 6.551 9.258 1.00 94.00 91 GLU A N 1
ATOM 719 C CA . GLU A 1 91 ? -5.207 7.814 8.525 1.00 94.00 91 GLU A CA 1
ATOM 720 C C . GLU A 1 91 ? -6.503 7.846 7.705 1.00 94.00 91 GLU A C 1
ATOM 722 O O . GLU A 1 91 ? -7.209 8.855 7.708 1.00 94.00 91 GLU A O 1
ATOM 727 N N . HIS A 1 92 ? -6.850 6.741 7.036 1.00 94.69 92 HIS A N 1
ATOM 728 C CA . HIS A 1 92 ? -8.117 6.646 6.303 1.00 94.69 92 HIS A CA 1
ATOM 729 C C . HIS A 1 92 ? -9.311 6.715 7.256 1.00 94.69 92 HIS A C 1
ATOM 731 O O . HIS A 1 92 ? -10.248 7.470 7.003 1.00 94.69 92 HIS A O 1
ATOM 737 N N . LEU A 1 93 ? -9.244 5.996 8.379 1.00 93.81 93 LEU A N 1
ATOM 738 C CA . LEU A 1 93 ? -10.292 6.023 9.392 1.00 93.81 93 LEU A CA 1
ATOM 739 C C . LEU A 1 93 ? -10.484 7.435 9.963 1.00 93.81 93 LEU A C 1
ATOM 741 O O . LEU A 1 93 ? -11.609 7.914 10.001 1.00 93.81 93 LEU A O 1
ATOM 745 N N . VAL A 1 94 ? -9.409 8.153 10.310 1.00 93.94 94 VAL A N 1
ATOM 746 C CA . VAL A 1 94 ? -9.483 9.553 10.773 1.00 93.94 94 VAL A CA 1
ATOM 747 C C . VAL A 1 94 ? -10.213 10.442 9.761 1.00 93.94 94 VAL A C 1
ATOM 749 O O . VAL A 1 94 ? -11.057 11.253 10.148 1.00 93.94 94 VAL A O 1
ATOM 752 N N . LEU A 1 95 ? -9.901 10.311 8.468 1.00 93.38 95 LEU A N 1
ATOM 753 C CA . LEU A 1 95 ? -10.559 11.096 7.419 1.00 93.38 95 LEU A CA 1
ATOM 754 C C . LEU A 1 95 ? -12.057 10.796 7.334 1.00 93.38 95 LEU A C 1
ATOM 756 O O . LEU A 1 95 ? -12.854 11.721 7.169 1.00 93.38 95 LEU A O 1
ATOM 760 N N . ASP A 1 96 ? -12.443 9.530 7.460 1.00 92.38 96 ASP A N 1
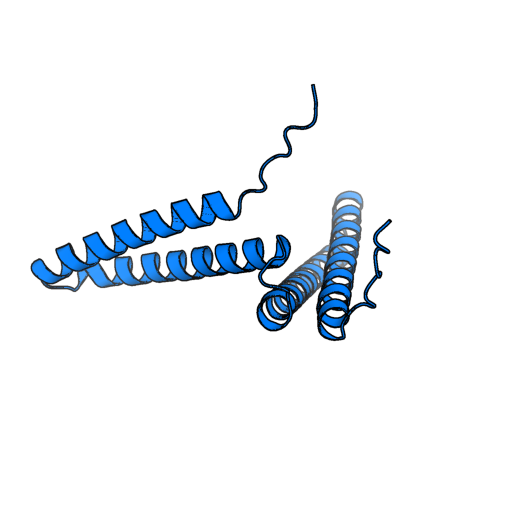ATOM 761 C CA . ASP A 1 96 ? -13.844 9.122 7.407 1.00 92.38 96 ASP A CA 1
ATOM 762 C C . ASP A 1 96 ? -14.615 9.578 8.651 1.00 92.38 96 ASP A C 1
ATOM 764 O O . ASP A 1 96 ? -15.672 10.197 8.510 1.00 92.38 96 ASP A O 1
ATOM 768 N N . LEU A 1 97 ? -14.056 9.407 9.853 1.00 90.31 97 LEU A N 1
ATOM 769 C CA . LEU A 1 97 ? -14.673 9.889 11.094 1.00 90.31 97 LEU A CA 1
ATOM 770 C C . LEU A 1 97 ? -14.885 11.409 11.043 1.00 90.31 97 LEU A C 1
ATOM 772 O O . LEU A 1 97 ? -15.997 11.889 11.275 1.00 90.31 97 LEU A O 1
ATOM 776 N N . ARG A 1 98 ? -13.875 12.175 10.608 1.00 90.25 98 ARG A N 1
ATOM 777 C CA . ARG A 1 98 ? -13.977 13.637 10.447 1.00 90.25 98 ARG A CA 1
ATOM 778 C C . ARG A 1 98 ? -15.080 14.075 9.487 1.00 90.25 98 ARG A C 1
ATOM 780 O O . ARG A 1 98 ? -15.723 15.091 9.737 1.00 90.25 98 ARG A O 1
ATOM 787 N N . ARG A 1 99 ? -15.328 13.324 8.410 1.00 90.62 99 ARG A N 1
ATOM 788 C CA . ARG A 1 99 ? -16.436 13.612 7.480 1.00 90.62 99 ARG A CA 1
ATOM 789 C C . ARG A 1 99 ? -17.805 13.395 8.121 1.00 90.62 99 ARG A C 1
ATOM 791 O O . ARG A 1 99 ? -18.753 14.074 7.742 1.00 90.62 99 ARG A O 1
ATOM 798 N N . THR A 1 100 ? -17.911 12.471 9.073 1.00 89.75 100 THR A N 1
ATOM 799 C CA . THR A 1 100 ? -19.183 12.119 9.725 1.00 89.75 100 THR A CA 1
ATOM 800 C C . THR A 1 100 ? -19.538 12.996 10.928 1.00 89.75 100 THR A C 1
ATOM 802 O O . THR A 1 100 ? -20.723 13.185 11.196 1.00 89.75 100 THR A O 1
ATOM 805 N N . ILE A 1 101 ? -18.546 13.597 11.601 1.00 86.44 101 ILE A N 1
ATOM 806 C CA . ILE A 1 101 ? -18.732 14.395 12.832 1.00 86.44 101 ILE A CA 1
ATOM 807 C C . ILE A 1 101 ? -19.805 15.483 12.686 1.00 86.44 101 ILE A C 1
ATOM 809 O O . ILE A 1 101 ? -20.630 15.653 13.579 1.00 86.44 101 ILE A O 1
ATOM 813 N N . GLY A 1 102 ? -19.846 16.194 11.554 1.00 80.81 102 GLY A N 1
ATOM 814 C CA . GLY A 1 102 ? -20.784 17.306 11.355 1.00 80.81 102 GLY A CA 1
ATOM 815 C C . GLY A 1 102 ? -22.271 16.916 11.359 1.00 80.81 102 GLY A C 1
ATOM 816 O O . GLY A 1 102 ? -23.117 17.797 11.480 1.00 80.81 102 GLY A O 1
ATOM 817 N N . GLY A 1 103 ? -22.596 15.624 11.226 1.00 85.31 103 GLY A N 1
ATOM 818 C CA . GLY A 1 103 ? -23.970 15.112 11.216 1.00 85.31 103 GLY A CA 1
ATOM 819 C C . GLY A 1 103 ? -24.464 14.544 12.550 1.00 85.31 103 GLY A C 1
ATOM 820 O O . GLY A 1 103 ? -25.617 14.125 12.624 1.00 85.31 103 GLY A O 1
ATOM 821 N N . LEU A 1 104 ? -23.618 14.494 13.583 1.00 87.38 104 LEU A N 1
ATOM 822 C CA . LEU A 1 104 ? -23.933 13.851 14.862 1.00 87.38 104 LEU A CA 1
ATOM 823 C C . LEU A 1 104 ? -24.562 14.826 15.879 1.00 87.38 104 LEU A C 1
ATOM 825 O O . LEU A 1 104 ? -24.331 16.032 15.793 1.00 87.38 104 LEU A O 1
ATOM 829 N N . PRO A 1 105 ? -25.332 14.345 16.872 1.00 88.62 105 PRO A N 1
ATOM 830 C CA . PRO A 1 105 ? -25.696 15.122 18.060 1.00 88.62 105 PRO A CA 1
ATOM 831 C C . PRO A 1 105 ? -24.460 15.595 18.844 1.00 88.62 105 PRO A C 1
ATOM 833 O O . PRO A 1 105 ? -23.421 14.945 18.826 1.00 88.62 105 PRO A O 1
ATOM 836 N N . SER A 1 106 ? -24.562 16.703 19.587 1.00 82.44 106 SER A N 1
ATOM 837 C CA . SER A 1 106 ? -23.404 17.324 20.261 1.00 82.44 106 SER A CA 1
ATOM 838 C C . SER A 1 106 ? -22.664 16.421 21.262 1.00 82.44 106 SER A C 1
ATOM 840 O O . SER A 1 106 ? -21.463 16.598 21.440 1.00 82.44 106 SER A O 1
ATOM 842 N N . GLY A 1 107 ? -23.349 15.468 21.908 1.00 83.25 107 GLY A N 1
ATOM 843 C CA . GLY A 1 107 ? -22.706 14.483 22.791 1.00 83.25 107 GLY A CA 1
ATOM 844 C C . GLY A 1 107 ? -21.804 13.526 22.010 1.00 83.25 107 GLY A C 1
ATOM 845 O O . GLY A 1 107 ? -20.611 13.426 22.285 1.00 83.25 107 GLY A O 1
ATOM 846 N N . ASP A 1 108 ? -22.358 12.926 20.961 1.00 86.25 108 ASP A N 1
ATOM 847 C CA . ASP A 1 108 ? -21.666 11.990 20.071 1.00 86.25 108 ASP A CA 1
ATOM 848 C C . ASP A 1 108 ? -20.530 12.675 19.287 1.00 86.25 108 ASP A C 1
ATOM 850 O O . ASP A 1 108 ? -19.514 12.056 18.983 1.00 86.25 108 ASP A O 1
ATOM 854 N N . GLN A 1 109 ? -20.658 13.976 18.988 1.00 87.31 109 GLN A N 1
ATOM 855 C CA . GLN A 1 109 ? -19.576 14.770 18.390 1.00 87.31 109 GLN A CA 1
ATOM 856 C C . GLN A 1 109 ? -18.339 14.840 19.292 1.00 87.31 109 GLN A C 1
ATOM 858 O O . GLN A 1 109 ? -17.218 14.773 18.791 1.00 87.31 109 GLN A O 1
ATOM 863 N N . PHE A 1 110 ? -18.530 14.997 20.605 1.00 87.25 110 PHE A N 1
ATOM 864 C CA . PHE A 1 110 ? -17.426 15.097 21.560 1.00 87.25 110 PHE A CA 1
ATOM 865 C C . PHE A 1 110 ? -16.722 13.750 21.756 1.00 87.25 110 PHE A C 1
ATOM 867 O O . PHE A 1 110 ? -15.490 13.689 21.754 1.00 87.25 110 PHE A O 1
ATOM 874 N N . GLU A 1 111 ? -17.493 12.668 21.874 1.00 89.50 111 GLU A N 1
ATOM 875 C CA . GLU A 1 111 ? -16.957 11.305 21.952 1.00 89.50 111 GLU A CA 1
ATOM 876 C C . GLU A 1 111 ? -16.147 10.969 20.691 1.00 89.50 111 GLU A C 1
ATOM 878 O O . GLU A 1 111 ? -14.967 10.635 20.777 1.00 89.50 111 GLU A O 1
ATOM 883 N N . MET A 1 112 ? -16.719 11.219 19.511 1.00 90.06 112 MET A N 1
ATOM 884 C CA . MET A 1 112 ? -16.045 10.999 18.231 1.00 90.06 112 MET A CA 1
ATOM 885 C C . MET A 1 112 ? -14.777 11.853 18.066 1.00 90.06 112 MET A C 1
ATOM 887 O O . MET A 1 112 ? -13.780 11.393 17.510 1.00 90.06 112 MET A O 1
ATOM 891 N N . ALA A 1 113 ? -14.783 13.105 18.534 1.00 89.06 113 ALA A N 1
ATOM 892 C CA . ALA A 1 113 ? -13.590 13.952 18.512 1.00 89.06 113 ALA A CA 1
ATOM 893 C C . ALA A 1 113 ? -12.469 13.384 19.400 1.00 89.06 113 ALA A C 1
ATOM 895 O O . ALA A 1 113 ? -11.304 13.419 19.003 1.00 89.06 113 ALA A O 1
ATOM 896 N N . THR A 1 114 ? -12.829 12.814 20.553 1.00 91.56 114 THR A N 1
ATOM 897 C CA . THR A 1 114 ? -11.889 12.150 21.469 1.00 91.56 114 THR A CA 1
ATOM 898 C C . THR A 1 114 ? -11.280 10.900 20.827 1.00 91.56 114 THR A C 1
ATOM 900 O O . THR A 1 114 ? -10.066 10.698 20.893 1.00 91.56 114 THR A O 1
ATOM 903 N N . ASP A 1 115 ? -12.091 10.094 20.138 1.00 90.88 115 ASP A N 1
ATOM 904 C CA . ASP A 1 115 ? -11.619 8.911 19.408 1.00 90.88 115 ASP A CA 1
ATOM 905 C C . ASP A 1 115 ? -10.654 9.279 18.275 1.00 90.88 115 ASP A C 1
ATOM 907 O O . ASP A 1 115 ? -9.622 8.626 18.088 1.00 90.88 115 ASP A O 1
ATOM 911 N N . VAL A 1 116 ? -10.954 10.353 17.535 1.00 92.81 116 VAL A N 1
ATOM 912 C CA . VAL A 1 116 ? -10.061 10.879 16.493 1.00 92.81 116 VAL A CA 1
ATOM 913 C C . VAL A 1 116 ? -8.724 11.315 17.093 1.00 92.81 116 VAL A C 1
ATOM 915 O O . VAL A 1 116 ? -7.682 10.946 16.552 1.00 92.81 116 VAL A O 1
ATOM 918 N N . GLU A 1 117 ? -8.728 12.047 18.207 1.00 93.94 117 GLU A N 1
ATOM 919 C CA . GLU A 1 117 ? -7.499 12.490 18.879 1.00 93.94 117 GLU A CA 1
ATOM 920 C C . GLU A 1 117 ? -6.653 11.301 19.366 1.00 93.94 117 GLU A C 1
ATOM 922 O O . GLU A 1 117 ? -5.439 11.258 19.143 1.00 93.94 117 GLU A O 1
ATOM 927 N N . MET A 1 118 ? -7.287 10.286 19.961 1.00 93.94 118 MET A N 1
ATOM 928 C CA . MET A 1 118 ? -6.600 9.066 20.391 1.00 93.94 118 MET A CA 1
ATOM 929 C C . MET A 1 118 ? -5.959 8.332 19.205 1.00 93.94 118 MET A C 1
ATOM 931 O O . MET A 1 118 ? -4.803 7.901 19.278 1.00 93.94 118 MET A O 1
ATOM 935 N N . LEU A 1 119 ? -6.686 8.218 18.091 1.00 93.19 119 LEU A N 1
ATOM 936 C CA . LEU A 1 119 ? -6.198 7.573 16.877 1.00 93.19 119 LEU A CA 1
ATOM 937 C C . LEU A 1 119 ? -5.015 8.330 16.257 1.00 93.19 119 LEU A C 1
ATOM 939 O O . LEU A 1 119 ? -4.056 7.704 15.803 1.00 93.19 119 LEU A O 1
ATOM 943 N N . GLU A 1 120 ? -5.030 9.663 16.292 1.00 94.00 120 GLU A N 1
ATOM 944 C CA . GLU A 1 120 ? -3.892 10.494 15.882 1.00 94.00 120 GLU A CA 1
ATOM 945 C C . GLU A 1 120 ? -2.663 10.282 16.778 1.00 94.00 120 GLU A C 1
ATOM 947 O O . GLU A 1 120 ? -1.540 10.197 16.268 1.00 94.00 120 GLU A O 1
ATOM 952 N N . GLY A 1 121 ? -2.863 10.089 18.085 1.00 93.75 121 GLY A N 1
ATOM 953 C CA . GLY A 1 121 ? -1.805 9.690 19.016 1.00 93.75 121 GLY A CA 1
ATOM 954 C C . GLY A 1 121 ? -1.141 8.362 18.633 1.00 93.75 121 GLY A C 1
ATOM 955 O O . GLY A 1 121 ? 0.092 8.278 18.568 1.00 93.75 121 GLY A O 1
ATOM 956 N N . PHE A 1 122 ? -1.940 7.341 18.301 1.00 92.31 122 PHE A N 1
ATOM 957 C CA . PHE A 1 122 ? -1.427 6.044 17.844 1.00 92.31 122 PHE A CA 1
ATOM 958 C C . PHE A 1 122 ? -0.697 6.129 16.503 1.00 92.31 122 PHE A C 1
ATOM 960 O O . PHE A 1 122 ? 0.356 5.509 16.340 1.00 92.31 122 PHE A O 1
ATOM 967 N N . ILE A 1 123 ? -1.204 6.920 15.552 1.00 92.38 123 ILE A N 1
ATOM 968 C CA . ILE A 1 123 ? -0.528 7.162 14.268 1.00 92.38 123 ILE A CA 1
ATOM 969 C C . ILE A 1 123 ? 0.883 7.700 14.509 1.00 92.38 123 ILE A C 1
ATOM 971 O O . ILE A 1 123 ? 1.846 7.214 13.911 1.00 92.38 123 ILE A O 1
ATOM 975 N N . GLU A 1 124 ? 1.019 8.680 15.397 1.00 92.69 124 GLU A N 1
ATOM 976 C CA . GLU A 1 124 ? 2.301 9.312 15.696 1.00 92.69 124 GLU A CA 1
ATOM 977 C C . GLU A 1 124 ? 3.265 8.324 16.378 1.00 92.69 124 GLU A C 1
ATOM 979 O O . GLU A 1 124 ? 4.443 8.239 16.026 1.00 92.69 124 GLU A O 1
ATOM 984 N N . GLU A 1 125 ? 2.766 7.485 17.287 1.00 91.19 125 GLU A N 1
ATOM 985 C CA . GLU A 1 125 ? 3.550 6.400 17.884 1.00 91.19 125 GLU A CA 1
ATOM 986 C C . GLU A 1 125 ? 4.024 5.366 16.855 1.00 91.19 125 GLU A C 1
ATOM 988 O O . GLU A 1 125 ? 5.215 5.039 16.790 1.00 91.19 125 GLU A O 1
ATOM 993 N N . TRP A 1 126 ? 3.129 4.870 16.004 1.00 92.19 126 TRP A N 1
ATOM 994 C CA . TRP A 1 126 ? 3.485 3.888 14.985 1.00 92.19 126 TRP A CA 1
ATOM 995 C C . TRP A 1 126 ? 4.448 4.462 13.946 1.00 92.19 126 TRP A C 1
ATOM 997 O O . TRP A 1 126 ? 5.376 3.762 13.536 1.00 92.19 126 TRP A O 1
ATOM 1007 N N . ARG A 1 127 ? 4.323 5.743 13.577 1.00 89.62 127 ARG A N 1
ATOM 1008 C CA . ARG A 1 127 ? 5.299 6.429 12.715 1.00 89.62 127 ARG A CA 1
ATOM 1009 C C . ARG A 1 127 ? 6.692 6.432 13.334 1.00 89.62 127 ARG A C 1
ATOM 1011 O O . ARG A 1 127 ? 7.653 6.076 12.646 1.00 89.62 127 ARG A O 1
ATOM 1018 N N . ARG A 1 128 ? 6.823 6.738 14.630 1.00 88.31 128 ARG A N 1
ATOM 1019 C CA . ARG A 1 128 ? 8.118 6.644 15.330 1.00 88.31 128 ARG A CA 1
ATOM 1020 C C . ARG A 1 128 ? 8.704 5.234 15.261 1.00 88.31 128 ARG A C 1
ATOM 1022 O O . ARG A 1 128 ? 9.899 5.099 15.013 1.00 88.31 128 ARG A O 1
ATOM 1029 N N . ASN A 1 129 ? 7.866 4.205 15.364 1.00 82.88 129 ASN A N 1
ATOM 1030 C CA . ASN A 1 129 ? 8.281 2.801 15.268 1.00 82.88 129 ASN A CA 1
ATOM 1031 C C . ASN A 1 129 ? 8.616 2.333 13.835 1.00 82.88 129 ASN A C 1
ATOM 1033 O O . ASN A 1 129 ? 9.306 1.325 13.669 1.00 82.88 129 ASN A O 1
ATOM 1037 N N . THR A 1 130 ? 8.163 3.048 12.796 1.00 77.19 130 THR A N 1
ATOM 1038 C CA . THR A 1 130 ? 8.578 2.809 11.397 1.00 77.19 130 THR A CA 1
ATOM 1039 C C . THR A 1 130 ? 9.887 3.490 11.020 1.00 77.19 130 THR A C 1
ATOM 1041 O O . THR A 1 130 ? 10.529 3.072 10.052 1.00 77.19 130 THR A O 1
ATOM 1044 N N . ARG A 1 131 ? 10.289 4.546 11.740 1.00 72.56 131 ARG A N 1
ATOM 1045 C CA . ARG A 1 131 ? 11.512 5.276 11.413 1.00 72.56 131 ARG A CA 1
ATOM 1046 C C . ARG A 1 131 ? 12.696 4.342 11.666 1.00 72.56 131 ARG A C 1
ATOM 1048 O O . ARG A 1 131 ? 12.801 3.797 12.766 1.00 72.56 131 ARG A O 1
ATOM 1055 N N . PRO A 1 132 ? 13.595 4.134 10.687 1.00 58.97 132 PRO A N 1
ATOM 1056 C CA . PRO A 1 132 ? 14.816 3.401 10.964 1.00 58.97 132 PRO A CA 1
ATOM 1057 C C . PRO A 1 132 ? 15.508 4.101 12.131 1.00 58.97 132 PRO A C 1
ATOM 1059 O O . PRO A 1 132 ? 15.675 5.325 12.105 1.00 58.97 132 PRO A O 1
ATOM 1062 N N . ILE A 1 133 ? 15.882 3.335 13.159 1.00 53.81 133 ILE A N 1
ATOM 1063 C CA . ILE A 1 133 ? 16.865 3.802 14.132 1.00 53.81 133 ILE A CA 1
ATOM 1064 C C . ILE A 1 133 ? 18.079 4.093 13.266 1.00 53.81 133 ILE A C 1
ATOM 1066 O O . ILE A 1 133 ? 18.706 3.157 12.766 1.00 53.81 133 ILE A O 1
ATOM 1070 N N . ALA A 1 134 ? 18.332 5.373 12.984 1.00 46.94 134 ALA A N 1
ATOM 1071 C CA . ALA A 1 134 ? 19.568 5.776 12.354 1.00 46.94 134 ALA A CA 1
ATOM 1072 C C . ALA A 1 134 ? 20.647 5.129 13.208 1.00 46.94 134 ALA A C 1
ATOM 1074 O O . ALA A 1 134 ? 20.757 5.417 14.401 1.00 46.94 134 ALA A O 1
ATOM 1075 N N . THR A 1 135 ? 21.340 4.150 12.632 1.00 41.34 135 THR A N 1
ATOM 1076 C CA . THR A 1 135 ? 22.503 3.565 13.263 1.00 41.34 135 THR A CA 1
ATOM 1077 C C . THR A 1 135 ? 23.365 4.763 13.613 1.00 41.34 135 THR A C 1
ATOM 1079 O O . THR A 1 135 ? 23.735 5.526 12.721 1.00 41.34 135 THR A O 1
ATOM 1082 N N . SER A 1 136 ? 23.586 4.986 14.908 1.00 43.25 136 SER A N 1
ATOM 1083 C CA . SER A 1 136 ? 24.702 5.792 15.370 1.00 43.25 136 SER A CA 1
ATOM 1084 C C . SER A 1 136 ? 25.933 5.111 14.780 1.00 43.25 136 SER A C 1
ATOM 1086 O O . SER A 1 136 ? 26.442 4.118 15.296 1.00 43.25 136 SER A O 1
ATOM 1088 N N . ALA A 1 137 ? 26.291 5.534 13.573 1.00 38.47 137 ALA A N 1
ATOM 1089 C CA . ALA A 1 137 ? 27.493 5.123 12.901 1.00 38.47 137 ALA A CA 1
ATOM 1090 C C . ALA A 1 137 ? 28.611 5.900 13.590 1.00 38.47 137 ALA A C 1
ATOM 1092 O O . ALA A 1 137 ? 28.861 7.050 13.259 1.00 38.47 137 ALA A O 1
ATOM 1093 N N . VAL A 1 138 ? 29.163 5.261 14.622 1.00 42.44 138 VAL A N 1
ATOM 1094 C CA . VAL A 1 138 ? 30.583 5.240 14.988 1.00 42.44 138 VAL A CA 1
ATOM 1095 C C . VAL A 1 138 ? 31.328 6.577 14.851 1.00 42.44 138 VAL A C 1
ATOM 1097 O O . VAL A 1 138 ? 31.808 6.896 13.765 1.00 42.44 138 VAL A O 1
ATOM 1100 N N . ALA A 1 139 ? 31.489 7.263 15.989 1.00 35.16 139 ALA A N 1
ATOM 1101 C CA . ALA A 1 139 ? 32.733 7.820 16.560 1.00 35.16 139 ALA A CA 1
ATOM 1102 C C . ALA A 1 139 ? 32.426 9.061 17.411 1.00 35.16 139 ALA A C 1
ATOM 1104 O O . ALA A 1 139 ? 31.956 10.071 16.843 1.00 35.16 139 ALA A O 1
#

pLDDT: mean 86.2, std 14.99, range [35.16, 98.12]